Protein 3V4G (pdb70)

Organism: Vibrio vulnificus (strain YJ016) (NCBI:txid196600)

InterPro domains:
  IPR001669 Arginine repressor [MF_00173] (1-155)
  IPR001669 Arginine repressor [PR01467] (25-38)
  IPR001669 Arginine repressor [PR01467] (42-57)
  IPR001669 Arginine repressor [PR01467] (90-103)
  IPR001669 Arginine repressor [PR01467] (121-136)
  IPR001669 Arginine repressor [PTHR34471] (5-153)
  IPR001669 Arginine repressor [TIGR01529] (10-151)
  IPR020899 Arginine repressor, C-terminal [PF02863] (82-147)
  IPR020900 Arginine repressor, DNA-binding domain [PF01316] (6-74)
  IPR036251 Arginine repressor, C-terminal domain superfamily [SSF55252] (82-151)
  IPR036388 Winged helix-like DNA-binding domain superfamily [G3DSA:1.10.10.10] (1-74)
  IPR036390 Winged helix DNA-binding domain superfamily [SSF46785] (4-77)

B-factor: mean 23.94, std 7.97, range [8.29, 71.75]

Solvent-accessible surface area: 8201 Å² total; per-residue (Å²): 158,126,123,92,19,39,185,16,0,69,41,5,0,132,88,74,137,12,10,11,9,32,71,0,14,88,19,0,95,137,96,47,27,150,106,9,65,82,68,66,0,35,146,16,1,53,151,45,33,3,17,1,36,94,16,103,157,122,71,17,2,1,13,52,97,106,158,110,30,48,70,86,44,32,0,5,14,2,73,56,68,150,55,41,0,27,0,64,2,6,89,51,8,0,119,96,2,10,163,73,0,70,89,66,19,141,119,105,6,6,99,18,16,112,35,45,100,41,34,0,100,0,50,24,16,189,127,39,89,16,111,91,2,7,101,40,4,11,131,51,8,68,9,68,67

Sequence (145 aa):
KQQDNLVRAFKALLLKEERFGSQGEIIVEALKQEGFEENINQSKKVSRMMLTKFGAVRTRNAKKMEEMVYCLPTVSSSLRELVLDVDHNQALVVIHTGPGAAQQLIARMLDDSSLGKSEEGILGVVVAGDDTIFITPTLTITTTEEQLFKKSSVCELFEYAG

Foldseek 3Di:
DVVVLLVLLQVQQAVLPAFALVSSQVVSVVVPPVPGDSVVSLVSCQVQVWWWDQDPVRATGIHGDVDPDDLLRFWHHWDDDQWWIKTFGHFQSFVVVQVVVCVVDQVLFFPHWDDDGGMITTGGDPPDGNVRSSVVVCVVSVGPD

Structure (mmCIF, N/CA/C/O backbone):
data_3V4G
#
_entry.id   3V4G
#
_cell.length_a   73.308
_cell.length_b   73.308
_cell.length_c   118.597
_cell.angle_alpha   90.00
_cell.angle_beta   90.00
_cell.angle_gamma   120.00
#
_symmetry.space_group_name_H-M   'P 63 2 2'
#
loop_
_entity.id
_entity.type
_entity.pdbx_description
1 polymer 'Arginine repressor'
2 water water
#
loop_
_atom_site.group_PDB
_atom_site.id
_atom_site.type_symbol
_atom_site.label_atom_id
_atom_site.label_alt_id
_atom_site.label_comp_id
_atom_site.label_asym_id
_atom_site.label_entity_id
_atom_site.label_seq_id
_atom_site.pdbx_PDB_ins_code
_atom_site.Cartn_x
_atom_site.Cartn_y
_atom_site.Cartn_z
_atom_site.occupancy
_atom_site.B_iso_or_equiv
_atom_site.auth_seq_id
_atom_site.auth_comp_id
_atom_site.auth_asym_id
_atom_site.auth_atom_id
_atom_site.pdbx_PDB_model_num
ATOM 1 N N . LYS A 1 30 ? 59.502 33.851 7.630 1.00 41.27 6 LYS A N 1
ATOM 2 C CA . LYS A 1 30 ? 58.565 34.100 8.758 1.00 39.73 6 LYS A CA 1
ATOM 3 C C . LYS A 1 30 ? 57.349 34.921 8.315 1.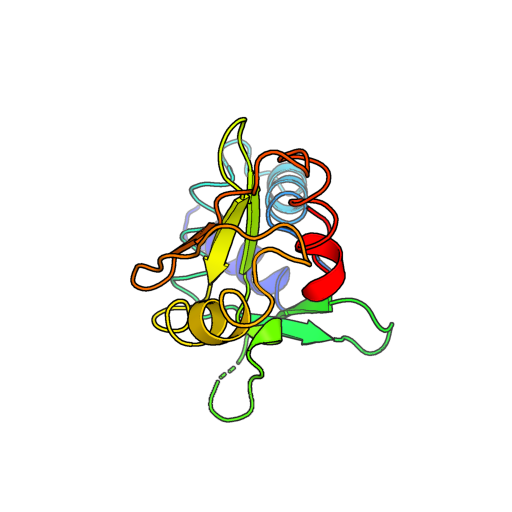00 37.09 6 LYS A C 1
ATOM 4 O O . LYS A 1 30 ? 56.222 34.601 8.686 1.00 35.48 6 LYS A O 1
ATOM 10 N N A GLN A 1 31 ? 57.579 35.973 7.533 0.50 37.17 7 GLN A N 1
ATOM 11 N N B GLN A 1 31 ? 57.579 35.972 7.528 0.50 37.12 7 GLN A N 1
ATOM 12 C CA A GLN A 1 31 ? 56.487 36.815 7.054 0.50 35.48 7 GLN A CA 1
ATOM 13 C CA B GLN A 1 31 ? 56.488 36.816 7.044 0.50 35.38 7 GLN A CA 1
ATOM 14 C C A GLN A 1 31 ? 55.608 36.036 6.075 0.50 33.58 7 GLN A C 1
ATOM 15 C C B GLN A 1 31 ? 55.606 36.032 6.078 0.50 33.52 7 GLN A C 1
ATOM 16 O O A GLN A 1 31 ? 54.385 36.178 6.094 0.50 31.77 7 GLN A O 1
ATOM 17 O O B GLN A 1 31 ? 54.382 36.165 6.106 0.50 31.70 7 GLN A O 1
ATOM 28 N N . ASP A 1 32 ? 56.229 35.219 5.224 1.00 33.63 8 ASP A N 1
ATOM 29 C CA . ASP A 1 32 ? 55.477 34.403 4.258 1.00 32.21 8 ASP A CA 1
ATOM 30 C C . ASP A 1 32 ? 54.612 33.413 5.033 1.00 29.23 8 ASP A C 1
ATOM 31 O O . ASP A 1 32 ? 53.476 33.145 4.644 1.00 26.93 8 ASP A O 1
ATOM 36 N N . ASN A 1 33 ? 55.154 32.861 6.119 1.00 28.15 9 ASN A N 1
ATOM 37 C CA . ASN A 1 33 ? 54.386 31.923 6.946 1.00 26.29 9 ASN A CA 1
ATOM 38 C C . ASN A 1 33 ? 53.230 32.618 7.660 1.00 23.85 9 ASN A C 1
ATOM 39 O O . ASN A 1 33 ? 52.154 32.041 7.804 1.00 22.03 9 ASN A O 1
ATOM 44 N N . LEU A 1 34 ? 53.455 33.854 8.107 1.00 23.05 10 LEU A N 1
ATOM 45 C CA . LEU A 1 34 ? 52.412 34.618 8.794 1.00 21.76 10 LEU A CA 1
ATOM 46 C C . LEU A 1 34 ? 51.266 34.894 7.818 1.00 20.38 10 LEU A C 1
ATOM 47 O O . LEU A 1 34 ? 50.101 34.733 8.166 1.00 19.77 10 LEU A O 1
ATOM 52 N N . VAL A 1 35 ? 51.598 35.305 6.598 1.00 21.17 11 VAL A N 1
ATOM 53 C CA . VAL A 1 35 ? 50.580 35.571 5.589 1.00 20.56 11 VAL A CA 1
ATOM 54 C C . VAL A 1 35 ? 49.775 34.299 5.294 1.00 19.85 11 VAL A C 1
ATOM 55 O O . VAL A 1 35 ? 48.548 34.333 5.235 1.00 19.66 11 VAL A O 1
ATOM 59 N N . ARG A 1 36 ? 50.465 33.175 5.122 1.00 20.60 12 ARG A N 1
ATOM 60 C CA . ARG A 1 36 ? 49.787 31.919 4.849 1.00 20.09 12 ARG A CA 1
ATOM 61 C C . ARG A 1 36 ? 48.853 31.550 6.018 1.00 19.05 12 ARG A C 1
ATOM 62 O O . ARG A 1 36 ? 47.717 31.106 5.815 1.00 18.34 12 ARG A O 1
ATOM 70 N N . ALA A 1 37 ? 49.345 31.723 7.245 1.00 18.51 13 ALA A N 1
ATOM 71 C CA . ALA A 1 37 ? 48.569 31.406 8.445 1.00 17.60 13 ALA A CA 1
ATOM 72 C C . ALA A 1 37 ? 47.331 32.295 8.554 1.00 17.30 13 ALA A C 1
ATOM 73 O O . ALA A 1 37 ? 46.228 31.820 8.845 1.00 17.46 13 ALA A O 1
ATOM 75 N N . PHE A 1 38 ? 47.539 33.586 8.311 1.00 17.14 14 PHE A N 1
ATOM 76 C CA . PHE A 1 38 ? 46.472 34.575 8.352 1.00 17.07 14 PHE A CA 1
ATOM 77 C C . PHE A 1 38 ? 45.392 34.263 7.329 1.00 17.27 14 PHE A C 1
ATOM 78 O O . PHE A 1 38 ? 44.213 34.218 7.669 1.00 17.49 14 PHE A O 1
ATOM 86 N N . LYS A 1 39 ? 45.783 34.048 6.078 1.00 18.12 15 LYS A N 1
ATOM 87 C CA . LYS A 1 39 ? 44.806 33.731 5.047 1.00 19.02 15 LYS A CA 1
ATOM 88 C C . LYS A 1 39 ? 44.030 32.467 5.393 1.00 18.95 15 LYS A C 1
ATOM 89 O O . LYS A 1 39 ? 42.835 32.388 5.136 1.00 19.36 15 LYS A O 1
ATOM 95 N N . ALA A 1 40 ? 44.699 31.472 5.977 1.00 18.88 16 ALA A N 1
ATOM 96 C CA . ALA A 1 40 ? 44.021 30.228 6.351 1.00 19.45 16 ALA A CA 1
ATOM 97 C C . ALA A 1 40 ? 42.942 30.493 7.403 1.00 18.97 16 ALA A C 1
ATOM 98 O O . ALA A 1 40 ? 41.877 29.883 7.356 1.00 20.30 16 ALA A O 1
ATOM 100 N N . LEU A 1 41 ? 43.205 31.396 8.343 1.00 18.31 17 LEU A N 1
ATOM 101 C CA . LEU A 1 41 ? 42.209 31.732 9.363 1.00 18.66 17 LEU A CA 1
ATOM 102 C C . LEU A 1 41 ? 40.986 32.339 8.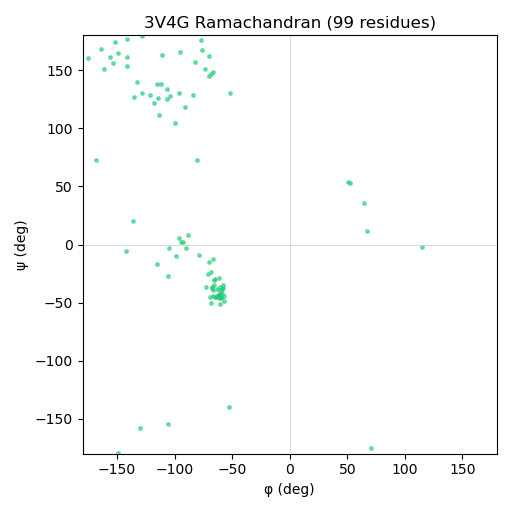684 1.00 19.01 17 LEU A C 1
ATOM 103 O O . LEU A 1 41 ? 39.863 32.033 9.069 1.00 19.15 17 LEU A O 1
ATOM 108 N N A LEU A 1 42 ? 41.214 33.182 7.681 0.50 19.17 18 LEU A N 1
ATOM 109 N N B LEU A 1 42 ? 41.184 33.211 7.695 0.50 19.56 18 LEU A N 1
ATOM 110 C CA A LEU A 1 42 ? 40.114 33.810 6.951 0.50 19.57 18 LEU A CA 1
ATOM 111 C CA B LEU A 1 42 ? 40.031 33.793 6.984 0.50 20.32 18 LEU A CA 1
ATOM 112 C C A LEU A 1 42 ? 39.303 32.738 6.215 0.50 21.19 18 LEU A C 1
ATOM 113 C C B LEU A 1 42 ? 39.273 32.710 6.218 0.50 21.62 18 LEU A C 1
ATOM 114 O O A LEU A 1 42 ? 38.075 32.768 6.223 0.50 21.87 18 LEU A O 1
ATOM 115 O O B LEU A 1 42 ? 38.044 32.707 6.204 0.50 22.28 18 LEU A O 1
ATOM 124 N N . LYS A 1 43 ? 40.000 31.783 5.597 1.00 22.13 19 LYS A N 1
ATOM 125 C CA . LYS A 1 43 ? 39.357 30.687 4.841 1.00 24.30 19 LYS A CA 1
ATOM 126 C C . LYS A 1 43 ? 38.516 29.774 5.731 1.00 23.85 19 LYS A C 1
ATOM 127 O O . LYS A 1 43 ? 37.568 29.151 5.242 1.00 25.14 19 LYS A O 1
ATOM 133 N N . GLU A 1 44 ? 38.842 29.702 7.025 1.00 22.37 20 GLU A N 1
ATOM 134 C CA . GLU A 1 44 ? 38.058 28.870 7.931 1.00 22.75 20 GLU A CA 1
ATOM 135 C C . GLU A 1 44 ? 36.660 29.465 8.113 1.00 22.71 20 GLU A C 1
ATOM 136 O O . GLU A 1 44 ? 35.737 28.759 8.478 1.00 23.22 20 GLU A O 1
ATOM 142 N N . GLU A 1 45 ? 36.515 30.765 7.878 1.00 22.08 21 GLU A N 1
ATOM 143 C CA . GLU A 1 45 ? 35.219 31.428 8.017 1.00 22.65 21 GLU A CA 1
ATOM 144 C C . GLU A 1 45 ? 34.597 31.149 9.387 1.00 22.69 21 GLU A C 1
ATOM 145 O O . GLU A 1 45 ? 33.453 30.688 9.501 1.00 24.04 21 GLU A O 1
ATOM 151 N N . ARG A 1 46 ? 35.372 31.425 10.433 1.00 21.84 22 ARG A N 1
ATOM 152 C CA . ARG A 1 46 ? 34.879 31.213 11.795 1.00 23.08 22 ARG A CA 1
ATOM 153 C C . ARG A 1 46 ? 35.317 32.258 12.814 1.00 21.95 22 ARG A C 1
ATOM 154 O O . ARG A 1 46 ? 34.862 32.214 13.957 1.00 23.11 22 ARG A O 1
ATOM 162 N N . PHE A 1 47 ? 36.181 33.197 12.429 1.00 20.65 23 PHE A N 1
ATOM 163 C CA . PHE A 1 47 ? 36.647 34.227 13.365 1.00 20.34 23 PHE A CA 1
ATOM 164 C C . PHE A 1 47 ? 35.822 35.482 13.204 1.00 20.10 23 PHE A C 1
ATOM 165 O O . PHE A 1 47 ? 35.628 35.959 12.096 1.00 20.64 23 PHE A O 1
ATOM 173 N N . GLY A 1 48 ? 35.343 36.002 14.327 1.00 20.49 24 GLY A N 1
ATOM 174 C CA . GLY A 1 48 ? 34.480 37.184 14.335 1.00 21.12 24 GLY A CA 1
ATOM 175 C C . GLY A 1 48 ? 35.037 38.525 14.757 1.00 20.83 24 GLY A C 1
ATOM 176 O O . GLY A 1 48 ? 34.313 39.520 14.720 1.00 22.55 24 GLY A O 1
ATOM 177 N N . SER A 1 49 ? 36.296 38.577 15.167 1.00 18.99 25 SER A N 1
ATOM 178 C CA . SER A 1 49 ? 36.870 39.857 15.590 1.00 18.56 25 SER A CA 1
ATOM 179 C C . SER A 1 49 ? 38.373 39.854 15.456 1.00 16.93 25 SER A C 1
ATOM 180 O O . SER A 1 49 ? 38.998 38.803 15.375 1.00 16.29 25 SER A O 1
ATOM 183 N N . GLN A 1 50 ? 38.947 41.053 15.432 1.00 16.64 26 GLN A N 1
ATOM 184 C CA . GLN A 1 50 ? 40.393 41.191 15.318 1.00 17.34 26 GLN A CA 1
ATOM 185 C C . GLN A 1 50 ? 41.120 40.496 16.446 1.00 17.51 26 GLN A C 1
ATOM 186 O O . GLN A 1 50 ? 42.136 39.853 16.216 1.00 16.33 26 GLN A O 1
ATOM 192 N N . GLY A 1 51 ? 40.596 40.626 17.660 1.00 17.66 27 GLY A N 1
ATOM 193 C CA . GLY A 1 51 ? 41.203 39.995 18.822 1.00 19.15 27 GLY A CA 1
ATOM 194 C C . GLY A 1 51 ? 41.254 38.487 18.681 1.00 18.91 27 GLY A C 1
ATOM 195 O O . GLY A 1 51 ? 42.212 37.871 19.128 1.00 19.29 27 GLY A O 1
ATOM 196 N N . GLU A 1 52 ? 40.226 37.891 18.083 1.00 18.40 28 GLU A N 1
ATOM 197 C CA . GLU A 1 52 ? 40.188 36.432 17.884 1.00 19.34 28 GLU A CA 1
ATOM 198 C C . GLU A 1 52 ? 41.306 35.997 16.937 1.00 18.10 28 GLU A C 1
ATOM 199 O O . GLU A 1 52 ? 41.934 34.946 17.141 1.00 18.69 28 GLU A O 1
ATOM 205 N N A ILE A 1 53 ? 41.543 36.793 15.897 0.50 16.62 29 ILE A N 1
ATOM 206 N N B ILE A 1 53 ? 41.548 36.793 15.900 0.50 16.73 29 ILE A N 1
ATOM 207 C CA A ILE A 1 53 ? 42.599 36.501 14.934 0.50 16.38 29 ILE A CA 1
ATOM 208 C CA B ILE A 1 53 ? 42.605 36.490 14.943 0.50 16.59 29 ILE A CA 1
ATOM 209 C C A ILE A 1 53 ? 43.964 36.593 15.623 0.50 16.96 29 ILE A C 1
ATOM 210 C C B ILE A 1 53 ? 43.970 36.593 15.624 0.50 17.07 29 ILE A C 1
ATOM 211 O O A ILE A 1 53 ? 44.812 35.717 15.451 0.50 18.16 29 ILE A O 1
ATOM 212 O O B ILE A 1 53 ? 44.826 35.727 15.445 0.50 18.26 29 ILE A O 1
ATOM 221 N N . VAL A 1 54 ? 44.171 37.648 16.406 1.00 16.86 30 VAL A N 1
ATOM 222 C CA . VAL A 1 54 ? 45.439 37.829 17.125 1.00 17.81 30 VAL A CA 1
ATOM 223 C C . VAL A 1 54 ? 45.712 36.612 18.024 1.00 19.02 30 VAL A C 1
ATOM 224 O O . VAL A 1 54 ? 46.805 36.026 17.996 1.00 19.86 30 VAL A O 1
ATOM 228 N N . GLU A 1 55 ? 44.710 36.216 18.798 1.00 19.57 31 GLU A N 1
ATOM 229 C CA . GLU A 1 55 ? 44.854 35.073 19.704 1.00 21.32 31 GLU A CA 1
ATOM 230 C C . GLU A 1 55 ? 45.163 33.776 18.946 1.00 20.55 31 GLU A C 1
ATOM 231 O O . GLU A 1 55 ? 46.035 33.013 19.366 1.00 21.94 31 GLU A O 1
ATOM 237 N N . ALA A 1 56 ? 44.466 33.534 17.837 1.00 19.52 32 ALA A N 1
ATOM 238 C CA . ALA A 1 56 ? 44.695 32.321 17.042 1.00 20.02 32 ALA A CA 1
ATOM 239 C C . ALA A 1 56 ? 46.132 32.290 16.512 1.00 19.77 32 ALA A C 1
ATOM 240 O O . ALA A 1 56 ? 46.793 31.252 16.551 1.00 20.55 32 ALA A O 1
ATOM 242 N N . LEU A 1 57 ? 46.613 33.426 16.017 1.00 18.88 33 LEU A N 1
ATOM 243 C CA . LEU A 1 57 ? 47.979 33.505 15.504 1.00 18.80 33 LEU A CA 1
ATOM 244 C C . LEU A 1 57 ? 49.001 33.326 16.633 1.00 20.48 33 LEU A C 1
ATOM 245 O O . LEU A 1 57 ? 50.038 32.679 16.427 1.00 19.93 33 LEU A O 1
ATOM 250 N N . LYS A 1 58 ? 48.737 33.888 17.814 1.00 21.27 34 LYS A N 1
ATOM 251 C CA . LYS A 1 58 ? 49.668 33.708 18.935 1.00 23.78 34 LYS A CA 1
ATOM 252 C C . LYS A 1 58 ? 49.779 32.230 19.271 1.00 24.77 34 LYS A C 1
ATOM 253 O O . LYS A 1 58 ? 50.886 31.713 19.478 1.00 26.00 34 LYS A O 1
ATOM 259 N N . GLN A 1 59 ? 48.636 31.544 19.315 1.00 24.27 35 GLN A N 1
ATOM 260 C CA . GLN A 1 59 ? 48.601 30.117 19.631 1.00 25.71 35 GLN A CA 1
ATOM 261 C C . GLN A 1 59 ? 49.373 29.273 18.622 1.00 25.64 35 GLN A C 1
ATOM 262 O O . GLN A 1 59 ? 49.896 28.210 18.969 1.00 26.98 35 GLN A O 1
ATOM 268 N N . GLU A 1 60 ? 49.445 29.747 17.381 1.00 24.21 36 GLU A N 1
ATOM 269 C CA . GLU A 1 60 ? 50.178 29.053 16.323 1.00 24.61 36 GLU A CA 1
ATOM 270 C C . GLU A 1 60 ? 51.687 29.288 16.424 1.00 25.58 36 GLU A C 1
ATOM 271 O O . GLU A 1 60 ? 52.462 28.655 15.705 1.00 26.78 36 GLU A O 1
ATOM 277 N N . GLY A 1 61 ? 52.106 30.201 17.299 1.00 25.99 37 GLY A N 1
ATOM 278 C CA . GLY A 1 61 ? 53.522 30.487 17.476 1.00 27.21 37 GLY A CA 1
ATOM 279 C C . GLY A 1 61 ? 54.016 31.868 17.101 1.00 27.06 37 GLY A C 1
ATOM 280 O O . GLY A 1 61 ? 55.201 32.146 17.266 1.00 28.17 37 GLY A O 1
ATOM 281 N N . PHE A 1 62 ? 53.133 32.732 16.593 1.00 25.91 38 PHE A N 1
ATOM 282 C CA . PHE A 1 62 ? 53.533 34.097 16.215 1.00 26.46 38 PHE A CA 1
ATOM 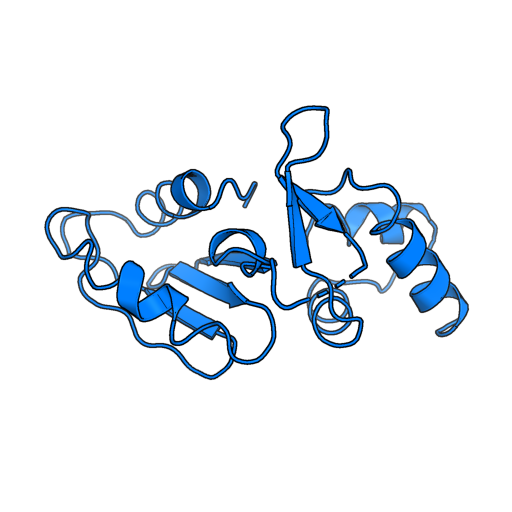283 C C . PHE A 1 62 ? 53.417 34.977 17.476 1.00 27.61 38 PHE A C 1
ATOM 284 O O . PHE A 1 62 ? 52.454 35.731 17.647 1.00 26.76 38 PHE A O 1
ATOM 292 N N A GLU A 1 63 ? 54.418 34.863 18.351 0.50 29.74 39 GLU A N 1
ATOM 293 N N B GLU A 1 63 ? 54.425 34.858 18.337 0.50 29.72 39 GLU A N 1
ATOM 294 C CA A GLU A 1 63 ? 54.470 35.604 19.621 0.50 30.89 39 GLU A CA 1
ATOM 295 C CA B GLU A 1 63 ? 54.520 35.578 19.611 0.50 30.91 39 GLU A CA 1
ATOM 296 C C A GLU A 1 63 ? 54.354 37.123 19.537 0.50 30.41 39 GLU A C 1
ATOM 297 C C B GLU A 1 63 ? 54.408 37.107 19.555 0.50 30.44 39 GLU A C 1
ATOM 298 O O A GLU A 1 63 ? 53.811 37.750 20.452 0.50 30.94 39 GLU A O 1
ATOM 299 O O B GLU A 1 63 ? 53.924 37.723 20.509 0.50 31.03 39 GLU A O 1
ATOM 310 N N . ASN A 1 64 ? 54.853 37.710 18.453 1.00 29.93 40 ASN A N 1
ATOM 311 C CA . ASN A 1 64 ? 54.810 39.168 18.281 1.00 29.50 40 ASN A CA 1
ATOM 312 C C . ASN A 1 64 ? 53.602 39.729 17.538 1.00 27.43 40 ASN A C 1
ATOM 313 O O . ASN A 1 64 ? 53.564 40.926 17.239 1.00 27.14 40 ASN A O 1
ATOM 318 N N . ILE A 1 65 ? 52.615 38.890 17.249 1.00 25.54 41 ILE A N 1
ATOM 319 C CA . ILE A 1 65 ? 51.431 39.364 16.540 1.00 23.85 41 ILE A CA 1
ATOM 320 C C . ILE A 1 65 ? 50.634 40.311 17.452 1.00 23.19 41 ILE A C 1
ATOM 321 O O . ILE A 1 65 ? 50.623 40.151 18.679 1.00 24.29 41 ILE A O 1
ATOM 326 N N . ASN A 1 66 ? 49.985 41.308 16.849 1.00 21.64 42 ASN A N 1
ATOM 327 C CA . ASN A 1 66 ? 49.181 42.285 17.593 1.00 21.19 42 ASN A CA 1
ATOM 328 C C . ASN A 1 66 ? 48.067 42.828 16.705 1.00 20.22 42 ASN A C 1
ATOM 329 O O . ASN A 1 66 ? 48.015 42.491 15.507 1.00 18.86 42 ASN A O 1
ATOM 334 N N . GLN A 1 67 ? 47.167 43.651 17.252 1.00 20.70 43 GLN A N 1
ATOM 335 C CA . GLN A 1 67 ? 46.081 44.165 16.415 1.00 20.55 43 GLN A CA 1
ATOM 336 C C . GLN A 1 67 ? 46.530 45.084 15.314 1.00 19.64 43 GLN A C 1
ATOM 337 O O . GLN A 1 67 ? 45.857 45.147 14.291 1.00 19.87 43 GLN A O 1
ATOM 343 N N . SER A 1 68 ? 47.623 45.823 15.512 1.00 19.32 44 SER A N 1
ATOM 344 C CA . SER A 1 68 ? 48.089 46.694 14.444 1.00 18.48 44 SER A CA 1
ATOM 345 C C . SER A 1 68 ? 48.423 45.876 13.207 1.00 17.59 44 SER A C 1
ATOM 346 O O . SER A 1 68 ? 48.028 46.231 12.097 1.00 17.98 44 SER A O 1
ATOM 349 N N A LYS A 1 69 ? 49.154 44.783 13.404 0.50 17.70 45 LYS A N 1
ATOM 350 N N B LYS A 1 69 ? 49.143 44.778 13.403 0.50 17.86 45 LYS A N 1
ATOM 351 C CA A LYS A 1 69 ? 49.547 43.909 12.297 0.50 17.78 45 LYS A CA 1
ATOM 352 C CA B LYS A 1 69 ? 49.536 43.915 12.292 0.50 18.11 45 LYS A CA 1
ATOM 353 C C A LYS A 1 69 ? 48.322 43.254 11.668 0.50 17.31 45 LYS A C 1
ATOM 354 C C B LYS A 1 69 ? 48.303 43.280 11.663 0.50 17.48 45 LYS A C 1
ATOM 355 O O A LYS A 1 69 ? 48.210 43.186 10.442 0.50 17.98 45 LYS A O 1
ATOM 356 O O B LYS A 1 69 ? 48.162 43.260 10.439 0.50 18.08 45 LYS A O 1
ATOM 367 N N . VAL A 1 70 ? 47.404 42.771 12.503 1.00 16.86 46 VAL A N 1
ATOM 368 C CA . VAL A 1 70 ? 46.181 42.140 12.002 1.00 16.69 46 VAL A CA 1
ATOM 369 C C . VAL A 1 70 ? 45.339 43.136 11.203 1.00 16.28 46 VAL A C 1
ATOM 370 O O . VAL A 1 70 ? 44.837 42.787 10.142 1.00 16.11 46 VAL A O 1
ATOM 374 N N . SER A 1 71 ? 45.190 44.375 11.684 1.00 16.89 47 SER A N 1
ATOM 375 C CA . SER A 1 71 ? 44.425 45.377 10.947 1.00 17.62 47 SER A CA 1
ATOM 376 C C . SER A 1 71 ? 45.058 45.629 9.574 1.00 17.38 47 SER A C 1
ATOM 377 O O . SER A 1 71 ? 44.350 45.738 8.568 1.00 17.62 47 SER A O 1
ATOM 380 N N . ARG A 1 72 ? 46.386 45.728 9.529 1.00 17.78 48 ARG A N 1
ATOM 381 C CA . ARG A 1 72 ? 47.058 45.956 8.251 1.00 18.40 48 ARG A CA 1
ATOM 382 C C . ARG A 1 72 ? 46.835 44.794 7.293 1.00 17.68 48 ARG A C 1
ATOM 383 O O . ARG A 1 72 ? 46.642 45.016 6.092 1.00 18.17 48 ARG A O 1
ATOM 391 N N A MET A 1 73 ? 46.851 43.570 7.816 0.50 17.11 49 MET A N 1
ATOM 392 N N B MET A 1 73 ? 46.868 43.562 7.808 0.50 16.99 49 MET A N 1
ATOM 393 C CA A MET A 1 73 ? 46.658 42.395 6.975 0.50 16.73 49 MET A CA 1
ATOM 394 C CA B MET A 1 73 ? 46.654 42.395 6.948 0.50 16.51 49 MET A CA 1
ATOM 395 C C A MET A 1 73 ? 45.223 42.294 6.446 0.50 16.39 49 MET A C 1
ATOM 396 C C B MET A 1 73 ? 45.214 42.299 6.437 0.50 16.26 49 MET A C 1
ATOM 397 O O A MET A 1 73 ? 45.012 41.902 5.306 0.50 16.18 49 MET A O 1
ATOM 398 O O B MET A 1 73 ? 44.992 41.912 5.297 0.50 16.07 49 MET A O 1
ATOM 407 N N . LEU A 1 74 ? 44.238 42.640 7.270 1.00 15.93 50 LEU A N 1
ATOM 408 C CA . LEU A 1 74 ? 42.842 42.595 6.837 1.00 16.13 50 LEU A CA 1
ATOM 409 C C . LEU A 1 74 ? 42.657 43.557 5.648 1.00 17.35 50 LEU A C 1
ATOM 410 O O . LEU A 1 74 ? 41.988 43.224 4.673 1.00 18.41 50 LEU A O 1
ATOM 415 N N . THR A 1 75 ? 43.264 44.737 5.746 1.00 18.14 51 THR A N 1
ATOM 416 C CA . THR A 1 75 ? 43.204 45.739 4.686 1.00 19.97 51 THR A CA 1
ATOM 417 C C . THR A 1 75 ? 43.970 45.289 3.437 1.00 20.24 51 THR A C 1
ATOM 418 O O . THR A 1 75 ? 43.453 45.330 2.319 1.00 21.75 51 THR A O 1
ATOM 422 N N . LYS A 1 76 ? 45.206 44.857 3.637 1.00 19.93 52 LYS A N 1
ATOM 423 C CA . LYS A 1 76 ? 46.055 44.429 2.540 1.00 20.62 52 LYS A CA 1
ATOM 424 C C . LYS A 1 76 ? 45.518 43.277 1.722 1.00 20.76 52 LYS A C 1
ATOM 425 O O . LYS A 1 76 ? 45.560 43.315 0.486 1.00 21.98 52 LYS A O 1
ATOM 431 N N . PHE A 1 77 ? 45.005 42.254 2.394 1.00 20.39 53 PHE A N 1
ATOM 432 C CA . PHE A 1 77 ? 44.493 41.066 1.700 1.00 21.17 53 PHE A CA 1
ATOM 433 C C . PHE A 1 77 ? 43.029 41.090 1.276 1.00 22.17 53 PHE A C 1
ATOM 434 O O . PHE A 1 77 ? 42.493 40.084 0.794 1.00 23.89 53 PHE A O 1
ATOM 442 N N . GLY A 1 78 ? 42.403 42.250 1.424 1.00 22.29 54 GLY A N 1
ATOM 443 C CA . GLY A 1 78 ? 41.019 42.447 1.029 1.00 22.55 54 GLY A CA 1
ATOM 444 C C . GLY A 1 78 ? 39.984 41.649 1.784 1.00 21.99 54 GLY A C 1
ATOM 445 O O . GLY A 1 78 ? 38.990 41.219 1.205 1.00 23.14 54 GLY A O 1
ATOM 446 N N . ALA A 1 79 ? 40.209 41.447 3.073 1.00 20.07 55 ALA A N 1
ATOM 447 C CA . ALA A 1 79 ? 39.254 40.706 3.877 1.00 19.00 55 ALA A CA 1
ATOM 448 C C . ALA A 1 79 ? 37.943 41.481 4.001 1.00 18.54 55 ALA A C 1
ATOM 449 O O . ALA A 1 79 ? 37.919 42.710 3.981 1.00 18.72 55 ALA A O 1
ATOM 451 N N . VAL A 1 80 ? 36.851 40.738 4.107 1.00 18.90 56 VAL A N 1
ATOM 452 C CA . VAL A 1 80 ? 35.515 41.302 4.293 1.00 19.53 56 VAL A CA 1
ATOM 453 C C . VAL A 1 80 ? 34.874 40.328 5.271 1.00 19.48 56 VAL A C 1
ATOM 454 O O . VAL A 1 80 ? 35.502 39.353 5.668 1.00 19.69 56 VAL A O 1
ATOM 458 N N . ARG A 1 81 ? 33.653 40.606 5.703 1.00 18.79 57 ARG A N 1
ATOM 459 C CA . ARG A 1 81 ? 32.965 39.690 6.583 1.00 18.67 57 ARG A CA 1
ATOM 460 C C . ARG A 1 81 ? 31.816 39.099 5.774 1.00 20.04 57 ARG A C 1
ATOM 461 O O . ARG A 1 81 ? 31.439 39.617 4.714 1.00 21.19 57 ARG A O 1
ATOM 469 N N . THR A 1 82 ? 31.279 37.991 6.268 1.00 19.21 58 THR A N 1
ATOM 470 C CA . THR A 1 82 ? 30.169 37.295 5.622 1.00 20.37 58 THR A CA 1
ATOM 471 C C . THR A 1 82 ? 29.441 36.554 6.718 1.00 20.05 58 THR A C 1
ATOM 472 O O . THR A 1 82 ? 30.017 36.277 7.770 1.00 19.16 58 THR A O 1
ATOM 476 N N . ARG A 1 83 ? 28.166 36.251 6.505 1.00 21.73 59 ARG A N 1
ATOM 477 C CA . ARG A 1 83 ? 27.429 35.495 7.503 1.00 21.87 59 ARG A CA 1
ATOM 478 C C . ARG A 1 83 ? 27.646 34.058 7.057 1.00 22.19 59 ARG A C 1
ATOM 479 O O . ARG A 1 83 ? 27.256 33.687 5.945 1.00 23.24 59 ARG A O 1
ATOM 487 N N . ASN A 1 84 ? 28.283 33.251 7.897 1.00 20.55 60 ASN A N 1
ATOM 488 C CA . ASN A 1 84 ? 28.533 31.865 7.530 1.00 21.12 60 ASN A CA 1
ATOM 489 C C . ASN A 1 84 ? 27.268 31.037 7.693 1.00 22.12 60 ASN A C 1
ATOM 490 O O . ASN A 1 84 ? 26.242 31.545 8.159 1.00 22.68 60 ASN A O 1
ATOM 495 N N . ALA A 1 85 ? 27.344 29.768 7.304 1.00 22.96 61 ALA A N 1
ATOM 496 C CA . ALA A 1 85 ? 26.190 28.856 7.393 1.00 24.81 61 ALA A CA 1
ATOM 497 C C . ALA A 1 85 ? 25.753 28.511 8.825 1.00 25.40 61 ALA A C 1
ATOM 498 O O . ALA A 1 85 ? 24.725 27.845 9.014 1.00 27.34 61 ALA A O 1
ATOM 500 N N A LYS A 1 86 ? 26.535 28.943 9.811 0.50 24.53 62 LYS A N 1
ATOM 501 N N B LYS A 1 86 ? 26.535 28.935 9.816 0.50 24.32 62 LYS A N 1
ATOM 502 C CA A LYS A 1 86 ? 26.224 28.715 11.214 0.50 25.47 62 LYS A CA 1
ATOM 503 C CA B LYS A 1 86 ? 26.198 28.705 11.214 0.50 25.13 62 LYS A CA 1
ATOM 504 C C A LYS A 1 86 ? 25.624 30.005 11.781 0.50 25.12 62 LYS A C 1
ATOM 505 C C B LYS A 1 86 ? 25.611 30.001 11.782 0.50 24.92 62 LYS A C 1
ATOM 506 O O A LYS A 1 86 ? 25.452 30.140 12.991 0.50 25.66 62 LYS A O 1
ATOM 507 O O B LYS A 1 86 ? 25.438 30.136 12.992 0.50 25.48 62 LYS A O 1
ATOM 518 N N . MET A 1 87 ? 25.315 30.940 10.879 1.00 24.81 63 MET A N 1
ATOM 519 C CA . MET A 1 87 ? 24.724 32.250 11.190 1.00 25.21 63 MET A CA 1
ATOM 520 C C . MET A 1 87 ? 25.611 33.261 11.907 1.00 24.34 63 MET A C 1
ATOM 521 O O . MET A 1 87 ? 25.112 34.242 12.453 1.00 25.09 63 MET A O 1
ATOM 526 N N A GLU A 1 88 ? 26.912 33.019 11.852 0.60 22.87 64 GLU A N 1
ATOM 527 N N B GLU A 1 88 ? 26.917 33.025 11.914 0.40 23.07 64 GLU A N 1
ATOM 528 C CA A GLU A 1 88 ? 27.913 33.856 12.489 0.60 22.19 64 GLU A CA 1
ATOM 529 C CA B GLU A 1 88 ? 27.843 33.939 12.574 0.40 22.34 64 GLU A CA 1
ATOM 530 C C A GLU A 1 88 ? 28.544 34.839 11.511 0.60 20.98 64 GLU A C 1
ATOM 531 C C B GLU A 1 88 ? 28.516 34.840 11.546 0.40 21.16 64 GLU A C 1
ATOM 532 O O A GLU A 1 88 ? 28.861 34.460 10.384 0.60 19.90 64 GLU A O 1
ATOM 533 O O B GLU A 1 88 ? 28.840 34.405 10.441 0.40 20.44 64 GLU A O 1
ATOM 544 N N . MET A 1 89 ? 28.713 36.101 11.919 1.00 20.83 65 MET A N 1
ATOM 545 C CA . MET A 1 89 ? 29.366 37.082 11.048 1.00 20.61 65 MET A CA 1
ATOM 546 C C . MET A 1 89 ? 30.857 36.829 11.276 1.00 19.42 65 MET A C 1
ATOM 547 O O . MET A 1 89 ? 31.353 36.937 12.407 1.00 19.97 65 MET A O 1
ATOM 552 N N . VAL A 1 90 ? 31.563 36.494 10.205 1.00 18.10 66 VAL A N 1
ATOM 553 C CA . VAL A 1 90 ? 32.977 36.171 10.291 1.00 17.83 66 VAL A CA 1
ATOM 554 C C . VAL A 1 90 ? 33.793 36.696 9.135 1.00 17.40 66 VAL A C 1
ATOM 555 O O . VAL A 1 90 ? 33.261 37.026 8.077 1.00 17.41 66 VAL A O 1
ATOM 559 N N . TYR A 1 91 ? 35.109 36.779 9.342 1.00 16.69 67 TYR A N 1
ATOM 560 C CA . TYR A 1 91 ? 35.969 37.230 8.279 1.00 17.14 67 TYR A CA 1
ATOM 561 C C . TYR A 1 91 ? 36.101 36.134 7.239 1.00 18.61 67 TYR A C 1
ATOM 562 O O . TYR A 1 91 ? 36.001 34.939 7.563 1.00 18.70 67 TYR A O 1
ATOM 571 N N . CYS A 1 92 ? 36.313 36.556 6.001 1.00 19.93 68 CYS A N 1
ATOM 572 C CA . CYS A 1 92 ? 36.505 35.642 4.878 1.00 22.09 68 CYS A CA 1
ATOM 573 C C . CYS A 1 92 ? 37.422 36.308 3.870 1.00 23.47 68 CYS A C 1
ATOM 574 O O . CYS A 1 92 ? 37.654 37.528 3.912 1.00 22.11 68 CYS A O 1
ATOM 577 N N . LEU A 1 93 ? 37.943 35.493 2.964 1.00 26.07 69 LEU A N 1
ATOM 578 C CA . LEU A 1 93 ? 38.843 35.952 1.934 1.00 29.13 69 LEU A CA 1
ATOM 579 C C . LEU A 1 93 ? 38.170 35.801 0.573 1.00 32.10 69 LEU A C 1
ATOM 580 O O . LEU A 1 93 ? 37.938 34.677 0.121 1.00 33.27 69 LEU A O 1
ATOM 585 N N . PRO A 1 94 ? 37.835 36.928 -0.079 1.00 34.06 70 PRO A N 1
ATOM 586 C CA . PRO A 1 94 ? 37.190 36.910 -1.399 1.00 36.53 70 PRO A CA 1
ATOM 587 C C . PRO A 1 94 ? 37.935 36.071 -2.431 1.00 38.41 70 PRO A C 1
ATOM 588 O O . PRO A 1 94 ? 39.165 36.076 -2.449 1.00 39.67 70 PRO A O 1
ATOM 592 N N . THR A 1 101 ? 34.689 43.325 -4.907 1.00 48.66 77 THR A N 1
ATOM 593 C CA . THR A 1 101 ? 33.586 42.709 -4.180 1.00 47.96 77 THR A CA 1
ATOM 594 C C . THR A 1 101 ? 32.290 43.493 -4.428 1.00 48.35 77 THR A C 1
ATOM 595 O O . THR A 1 101 ? 31.788 44.191 -3.547 1.00 47.83 77 THR A O 1
ATOM 599 N N . VAL A 1 102 ? 31.760 43.356 -5.639 1.00 49.39 78 VAL A N 1
ATOM 600 C CA . VAL A 1 102 ? 30.528 44.039 -6.068 1.00 50.11 78 VAL A CA 1
ATOM 601 C C . VAL A 1 102 ? 29.244 43.628 -5.319 1.00 48.95 78 VAL A C 1
ATOM 602 O O . VAL A 1 102 ? 28.321 44.437 -5.169 1.00 49.40 78 VAL A O 1
ATOM 606 N N . SER A 1 103 ? 29.183 42.384 -4.850 1.00 46.80 79 SER A N 1
ATOM 607 C CA . SER A 1 103 ? 28.000 41.892 -4.138 1.00 46.06 79 SER A CA 1
ATOM 608 C C . SER A 1 103 ? 28.058 42.049 -2.613 1.00 43.29 79 SER A C 1
ATOM 609 O O . SER A 1 103 ? 27.127 41.632 -1.918 1.00 42.96 79 SER A O 1
ATOM 612 N N . SER A 1 104 ? 29.134 42.646 -2.097 1.00 40.80 80 SER A N 1
ATOM 613 C CA . SER A 1 104 ? 29.288 42.850 -0.648 1.00 38.51 80 SER A CA 1
ATOM 614 C C . SER A 1 104 ? 28.330 43.897 -0.092 1.00 37.65 80 SER A C 1
ATOM 615 O O . SER A 1 104 ? 28.042 44.883 -0.768 1.00 38.34 80 SER A O 1
ATOM 618 N N . SER A 1 105 ? 27.853 43.681 1.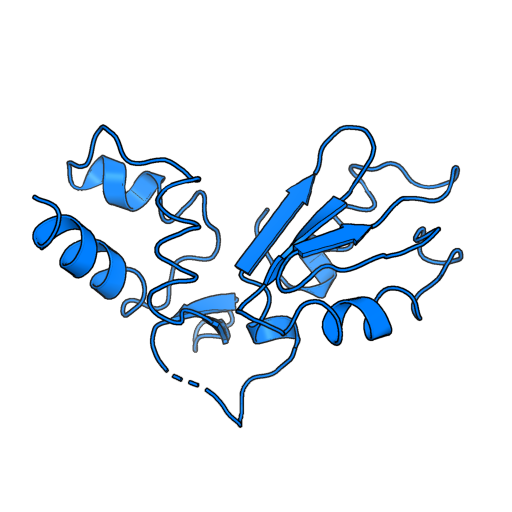137 1.00 35.41 81 SER A N 1
ATOM 619 C CA . SER A 1 105 ? 26.929 44.616 1.792 1.00 34.97 81 SER A CA 1
ATOM 620 C C . SER A 1 105 ? 27.736 45.561 2.665 1.00 33.33 81 SER A C 1
ATOM 621 O O . SER A 1 105 ? 28.904 45.300 2.934 1.00 31.60 81 SER A O 1
ATOM 624 N N . LEU A 1 106 ? 27.113 46.651 3.103 1.00 33.54 82 LEU A N 1
ATOM 625 C CA . LEU A 1 106 ? 27.792 47.624 3.961 1.00 32.61 82 LEU A CA 1
ATOM 626 C C . LEU A 1 106 ? 28.251 46.935 5.256 1.00 30.54 82 LEU A C 1
ATOM 627 O O . LEU A 1 106 ? 29.388 47.107 5.679 1.00 28.64 82 LEU A O 1
ATOM 632 N N . ARG A 1 107 ? 27.367 46.154 5.872 1.00 29.57 83 ARG A N 1
ATOM 633 C CA . ARG A 1 107 ? 27.690 45.421 7.106 1.00 28.03 83 ARG A CA 1
ATOM 634 C C . ARG A 1 107 ? 28.900 44.477 6.934 1.00 25.01 83 ARG A C 1
ATOM 635 O O . ARG A 1 107 ? 29.738 44.306 7.846 1.00 24.12 83 ARG A O 1
ATOM 643 N N . GLU A 1 108 ? 28.979 43.857 5.760 1.00 22.96 84 GLU A N 1
ATOM 644 C CA . GLU A 1 108 ? 30.074 42.971 5.431 1.00 21.52 84 GLU A CA 1
ATOM 645 C C . GLU A 1 108 ? 31.373 43.757 5.244 1.00 20.24 84 GLU A C 1
ATOM 646 O O . GLU A 1 108 ? 32.461 43.182 5.246 1.00 19.44 84 GLU A O 1
ATOM 652 N N . LEU A 1 109 ? 31.267 45.078 5.090 1.00 19.68 85 LEU A N 1
ATOM 653 C CA . LEU A 1 109 ? 32.457 45.908 4.897 1.00 19.25 85 LEU A CA 1
ATOM 654 C C . LEU A 1 109 ? 33.071 46.438 6.190 1.00 17.88 85 LEU A C 1
ATOM 655 O O . LEU A 1 109 ? 34.112 47.093 6.151 1.00 18.34 85 LEU A O 1
ATOM 660 N N . VAL A 1 110 ? 32.441 46.152 7.325 1.00 16.66 86 VAL A N 1
ATOM 661 C CA . VAL A 1 110 ? 32.961 46.554 8.630 1.00 15.49 86 VAL A CA 1
ATOM 662 C C . VAL A 1 110 ? 33.984 45.504 9.082 1.00 15.34 86 VAL A C 1
ATOM 663 O O . VAL A 1 110 ? 33.703 44.295 9.057 1.00 16.26 86 VAL A O 1
ATOM 667 N N . LEU A 1 111 ? 35.177 45.963 9.470 1.00 14.34 87 LEU A N 1
ATOM 668 C CA . LEU A 1 111 ? 36.267 45.084 9.919 1.00 13.69 87 LEU A CA 1
ATOM 669 C C . LEU A 1 111 ? 36.499 45.115 11.415 1.00 13.68 87 LEU A C 1
ATOM 670 O O . LEU A 1 111 ? 37.009 44.146 11.976 1.00 14.85 87 LEU A O 1
ATOM 675 N N . ASP A 1 112 ? 36.158 46.226 12.072 1.00 13.40 88 ASP A N 1
ATOM 676 C CA . ASP A 1 112 ? 36.355 46.309 13.519 1.00 13.55 88 ASP A CA 1
ATOM 677 C C . ASP A 1 112 ? 35.517 47.421 14.096 1.00 13.04 88 ASP A C 1
ATOM 678 O O . ASP A 1 112 ? 35.228 48.411 13.417 1.00 14.03 88 ASP A O 1
ATOM 683 N N . VAL A 1 113 ? 35.121 47.241 15.352 1.00 12.88 89 VAL A N 1
ATOM 684 C CA . VAL A 1 113 ? 34.365 48.239 16.110 1.00 13.12 89 VAL A CA 1
ATOM 685 C C . VAL A 1 113 ? 35.078 48.249 17.466 1.00 13.11 89 VAL A C 1
ATOM 686 O O . VAL A 1 113 ? 35.255 47.186 18.086 1.00 14.91 89 VAL A O 1
ATOM 690 N N . ASP A 1 114 ? 35.493 49.428 17.923 1.00 12.71 90 ASP A N 1
ATOM 691 C CA . ASP A 1 114 ? 36.177 49.550 19.218 1.00 13.56 90 ASP A CA 1
ATOM 692 C C . ASP A 1 114 ? 35.821 50.939 19.762 1.00 13.48 90 ASP A C 1
ATOM 693 O O . ASP A 1 114 ? 35.053 51.658 19.139 1.00 13.36 90 ASP A O 1
ATOM 698 N N . HIS A 1 115 ? 36.340 51.308 20.935 1.00 13.83 91 HIS A N 1
ATOM 699 C CA . HIS A 1 115 ? 36.013 52.617 21.476 1.00 14.79 91 HIS A CA 1
ATOM 700 C C . HIS A 1 115 ? 36.966 53.010 22.571 1.00 15.31 91 HIS A C 1
ATOM 701 O O . HIS A 1 115 ? 37.780 52.207 23.037 1.00 15.90 91 HIS A O 1
ATOM 708 N N .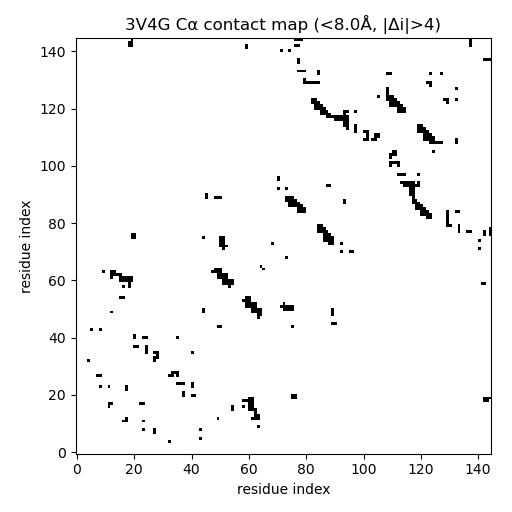 ASN A 1 116 ? 36.870 54.279 22.937 1.00 15.61 92 ASN A N 1
ATOM 709 C CA . ASN A 1 116 ? 37.642 54.815 24.039 1.00 17.56 92 ASN A CA 1
ATOM 710 C C . ASN A 1 116 ? 36.617 55.553 24.905 1.00 19.44 92 ASN A C 1
ATOM 711 O O . ASN A 1 116 ? 35.423 55.255 24.835 1.00 20.04 92 ASN A O 1
ATOM 716 N N . GLN A 1 117 ? 37.045 56.499 25.715 1.00 21.66 93 GLN A N 1
ATOM 717 C CA . GLN A 1 117 ? 36.097 57.220 26.566 1.00 23.99 93 GLN A CA 1
ATOM 718 C C . GLN A 1 117 ? 35.174 58.184 25.843 1.00 22.58 93 GLN A C 1
ATOM 719 O O . GLN A 1 117 ? 34.054 58.442 26.311 1.00 24.08 93 GLN A O 1
ATOM 725 N N . ALA A 1 118 ? 35.600 58.690 24.687 1.00 20.89 94 ALA A N 1
ATOM 726 C CA . ALA A 1 118 ? 34.812 59.676 23.966 1.00 19.91 94 ALA A CA 1
ATOM 727 C C . ALA A 1 118 ? 34.228 59.342 22.606 1.00 17.90 94 ALA A C 1
ATOM 728 O O . ALA A 1 118 ? 33.348 60.060 22.118 1.00 17.99 94 ALA A O 1
ATOM 730 N N . LEU A 1 119 ? 34.749 58.295 21.982 1.00 15.88 95 LEU A N 1
ATOM 731 C CA . LEU A 1 119 ? 34.293 57.907 20.671 1.00 14.32 95 LEU A CA 1
ATOM 732 C C . LEU A 1 119 ? 34.192 56.421 20.432 1.00 13.41 95 LEU A C 1
ATOM 733 O O . LEU A 1 119 ? 34.891 55.607 21.070 1.00 13.05 95 LEU A O 1
ATOM 738 N N . VAL A 1 120 ? 33.300 56.085 19.503 1.00 13.07 96 VAL A N 1
ATOM 739 C CA . VAL A 1 120 ? 33.130 54.726 19.011 1.00 13.04 96 VAL A CA 1
ATOM 740 C C . VAL A 1 120 ? 33.831 54.837 17.654 1.00 13.31 96 VAL A C 1
ATOM 741 O O . VAL A 1 120 ? 33.540 55.743 16.864 1.00 13.20 96 VAL A O 1
ATOM 745 N N . VAL A 1 121 ? 34.765 53.932 17.388 1.00 12.28 97 VAL A N 1
ATOM 746 C CA . VAL A 1 121 ? 35.535 53.957 16.146 1.00 12.80 97 VAL A CA 1
ATOM 747 C C . VAL A 1 121 ? 35.362 52.680 15.369 1.00 13.38 97 VAL A C 1
ATOM 748 O O . VAL A 1 121 ? 35.537 51.590 15.894 1.00 13.46 97 VAL A O 1
ATOM 752 N N . ILE A 1 122 ? 35.023 52.838 14.100 1.00 13.33 98 ILE A N 1
ATOM 753 C CA . ILE A 1 122 ? 34.825 51.698 13.220 1.00 14.05 98 ILE A CA 1
ATOM 754 C C . ILE A 1 122 ? 35.860 51.716 12.134 1.00 13.70 98 ILE A C 1
ATOM 755 O O . ILE A 1 122 ? 36.191 52.774 11.620 1.00 14.13 98 ILE A O 1
ATOM 760 N N . HIS A 1 123 ? 36.411 50.550 11.826 1.00 13.13 99 HIS A N 1
ATOM 761 C CA . HIS A 1 123 ? 37.365 50.397 10.720 1.00 13.96 99 HIS A CA 1
ATOM 762 C C . HIS A 1 123 ? 36.659 49.568 9.680 1.00 14.16 99 HIS A C 1
ATOM 763 O O . HIS A 1 123 ? 35.967 48.597 10.017 1.00 14.26 99 HIS A O 1
ATOM 770 N N . THR A 1 124 ? 36.821 49.954 8.422 1.00 14.09 100 THR A N 1
ATOM 771 C CA . THR A 1 124 ? 36.174 49.265 7.319 1.00 15.16 100 THR A CA 1
ATOM 772 C C . THR A 1 124 ? 37.166 48.887 6.240 1.00 16.85 100 THR A C 1
ATOM 773 O O . THR A 1 124 ? 38.370 49.162 6.336 1.00 17.52 100 THR A O 1
ATOM 777 N N . GLY A 1 125 ? 36.647 48.242 5.197 1.00 18.70 101 GLY A N 1
ATOM 778 C CA . GLY A 1 125 ? 37.466 47.889 4.056 1.00 20.23 101 GLY A CA 1
ATOM 779 C C . GLY A 1 125 ? 37.772 49.224 3.366 1.00 21.75 101 GLY A C 1
ATOM 780 O O . GLY A 1 125 ? 37.096 50.232 3.608 1.00 21.90 101 GLY A O 1
ATOM 781 N N . PRO A 1 126 ? 38.794 49.252 2.503 1.00 23.54 102 PRO A N 1
ATOM 782 C CA . PRO A 1 126 ? 39.159 50.496 1.814 1.00 24.57 102 PRO A CA 1
ATOM 783 C C . PRO A 1 126 ? 38.003 51.205 1.099 1.00 24.99 102 PRO A C 1
ATOM 784 O O . PRO A 1 126 ? 37.257 50.571 0.350 1.00 25.60 102 PRO A O 1
ATOM 788 N N . GLY A 1 127 ? 37.869 52.510 1.353 1.00 25.15 103 GLY A N 1
ATOM 789 C CA . GLY A 1 127 ? 36.830 53.347 0.745 1.00 25.95 103 GLY A CA 1
ATOM 790 C C . GLY A 1 127 ? 35.371 53.110 1.111 1.00 25.40 103 GLY A C 1
ATOM 791 O O . GLY A 1 127 ? 34.476 53.663 0.465 1.00 26.86 103 GLY A O 1
ATOM 792 N N . ALA A 1 128 ? 35.112 52.309 2.145 1.00 22.07 104 ALA A N 1
ATOM 793 C CA . ALA A 1 128 ? 33.732 52.035 2.529 1.00 21.31 104 ALA A CA 1
ATOM 794 C C . ALA A 1 128 ? 33.241 52.875 3.698 1.00 20.35 104 ALA A C 1
ATOM 795 O O . ALA A 1 128 ? 32.049 52.890 3.969 1.00 20.24 104 ALA A O 1
ATOM 797 N N . ALA A 1 129 ? 34.139 53.594 4.355 1.00 19.86 105 ALA A N 1
ATOM 798 C CA . ALA A 1 129 ? 33.753 54.367 5.554 1.00 19.67 105 ALA A CA 1
ATOM 799 C C . ALA A 1 129 ? 32.700 55.442 5.340 1.00 21.42 105 ALA A C 1
ATOM 800 O O . ALA A 1 129 ? 31.776 55.563 6.151 1.00 20.96 105 ALA A O 1
ATOM 802 N N A GLN A 1 130 ? 32.845 56.193 4.251 0.50 23.83 106 GLN A N 1
ATOM 803 N N B GLN A 1 130 ? 32.832 56.238 4.287 0.50 23.74 106 GLN A N 1
ATOM 804 C CA A GLN A 1 130 ? 31.907 57.260 3.899 0.50 25.52 106 GLN A CA 1
ATOM 805 C CA B GLN A 1 130 ? 31.846 57.298 4.040 0.50 25.21 106 GLN A CA 1
ATOM 806 C C A GLN A 1 130 ? 30.477 56.760 3.764 0.50 25.73 106 GLN A C 1
ATOM 807 C C B GLN A 1 130 ? 30.438 56.754 3.784 0.50 25.65 106 GLN A C 1
ATOM 808 O O A GLN A 1 130 ? 29.547 57.364 4.301 0.50 26.65 106 GLN A O 1
ATOM 809 O O B GLN A 1 130 ? 29.464 57.342 4.256 0.50 26.68 106 GLN A O 1
ATOM 820 N N . LEU A 1 131 ? 30.317 55.655 3.048 1.00 26.71 107 LEU A N 1
ATOM 821 C CA . LEU A 1 131 ? 29.001 55.062 2.791 1.00 27.55 107 LEU A CA 1
ATOM 822 C C . LEU A 1 131 ? 28.337 54.581 4.092 1.00 26.44 107 LEU A C 1
ATOM 823 O O . LEU A 1 131 ? 27.152 54.810 4.341 1.00 27.42 107 LEU A O 1
ATOM 828 N N . ILE A 1 132 ? 29.114 53.913 4.926 1.00 23.52 108 ILE A N 1
ATOM 829 C CA . ILE A 1 132 ? 28.607 53.413 6.201 1.00 22.48 108 ILE A CA 1
ATOM 830 C C . ILE A 1 132 ? 28.282 54.572 7.146 1.00 22.47 108 ILE A C 1
ATOM 831 O O . ILE A 1 132 ? 27.308 54.527 7.891 1.00 22.03 108 ILE A O 1
ATOM 836 N N . ALA A 1 133 ? 29.088 55.625 7.102 1.00 22.90 109 ALA A N 1
ATOM 837 C CA . ALA A 1 133 ? 28.856 56.781 7.964 1.00 24.39 109 ALA A CA 1
ATOM 838 C C . ALA A 1 133 ? 27.556 57.492 7.590 1.00 26.32 109 ALA A C 1
ATOM 839 O O . ALA A 1 133 ? 26.853 58.004 8.475 1.00 26.72 109 ALA A O 1
ATOM 841 N N . ARG A 1 134 ? 27.239 57.508 6.296 1.00 28.96 110 ARG A N 1
ATOM 842 C CA . ARG A 1 134 ? 26.026 58.164 5.802 1.00 31.18 110 ARG A CA 1
ATOM 843 C C . ARG A 1 134 ? 24.851 57.500 6.549 1.00 31.51 110 ARG A C 1
ATOM 844 O O . ARG A 1 134 ? 23.996 58.182 7.119 1.00 32.40 110 ARG A O 1
ATOM 852 N N . MET A 1 135 ? 24.836 56.169 6.576 1.00 31.32 111 MET A N 1
ATOM 853 C CA . MET A 1 135 ? 23.784 55.400 7.255 1.00 31.19 111 MET A CA 1
ATOM 854 C C . MET A 1 135 ? 23.723 55.670 8.758 1.00 29.69 111 MET A C 1
ATOM 855 O O . MET A 1 135 ? 22.648 55.895 9.317 1.00 29.62 111 MET A O 1
ATOM 860 N N . LEU A 1 136 ? 24.871 55.666 9.416 1.00 27.18 112 LEU A N 1
ATOM 861 C CA . LEU A 1 136 ? 24.920 55.902 10.854 1.00 26.43 112 LEU A CA 1
ATOM 862 C C . LEU A 1 136 ? 24.470 57.282 11.303 1.00 26.77 112 LEU A C 1
ATOM 863 O O . LEU A 1 136 ? 23.755 57.410 12.289 1.00 26.58 112 LEU A O 1
ATOM 868 N N A ASP A 1 137 ? 24.854 58.303 10.548 0.50 27.03 113 ASP A N 1
ATOM 869 N N B ASP A 1 137 ? 24.904 58.338 10.621 0.50 26.79 113 ASP A N 1
ATOM 870 C CA A ASP A 1 137 ? 24.481 59.659 10.904 0.50 27.32 113 ASP A CA 1
ATOM 871 C CA B ASP A 1 137 ? 24.487 59.674 11.053 0.50 26.92 113 ASP A CA 1
ATOM 872 C C A ASP A 1 137 ? 22.978 59.892 10.621 0.50 27.74 113 ASP A C 1
ATOM 873 C C B ASP A 1 137 ? 22.961 59.780 10.926 0.50 27.07 113 ASP A C 1
ATOM 874 O O A ASP A 1 137 ? 22.409 60.895 11.055 0.50 28.75 113 ASP A O 1
ATOM 875 O O B ASP A 1 137 ? 22.312 60.422 11.758 0.50 27.08 113 ASP A O 1
ATOM 884 N N A SER A 1 138 ? 22.327 58.967 9.907 0.50 27.59 114 SER A N 1
ATOM 885 N N B SER A 1 138 ? 22.403 59.130 9.900 0.50 27.16 114 SER A N 1
ATOM 886 C CA A SER A 1 138 ? 20.894 59.109 9.638 0.50 27.85 114 SER A CA 1
ATOM 887 C CA B SER A 1 138 ? 20.954 59.122 9.654 0.50 27.71 114 SER A CA 1
ATOM 888 C C A SER A 1 138 ? 20.130 58.596 10.870 0.50 26.91 114 SER A C 1
ATOM 889 C C B SER A 1 138 ? 20.162 58.619 10.878 0.50 26.80 114 SER A C 1
ATOM 890 O O A SER A 1 138 ? 18.983 58.982 11.099 0.50 27.09 114 SER A O 1
ATOM 891 O O B SER A 1 138 ? 19.027 59.038 11.104 0.50 27.00 114 SER A O 1
ATOM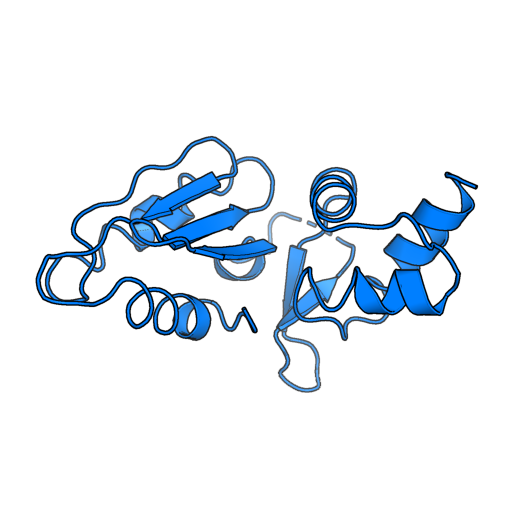 896 N N . LEU A 1 139 ? 20.756 57.710 11.650 1.00 25.16 115 LEU A N 1
ATOM 897 C CA . LEU A 1 139 ? 20.118 57.172 12.869 1.00 24.06 115 LEU A CA 1
ATOM 898 C C . LEU A 1 139 ? 19.877 58.331 13.831 1.00 23.29 115 LEU A C 1
ATOM 899 O O . LEU A 1 139 ? 18.870 58.361 14.531 1.00 23.67 115 LEU A O 1
ATOM 904 N N . GLY A 1 140 ? 20.808 59.276 13.875 1.00 21.83 116 GLY A N 1
ATOM 905 C CA . GLY A 1 140 ? 20.649 60.460 14.711 1.00 20.27 116 GLY A CA 1
ATOM 906 C C . GLY A 1 140 ? 20.702 60.465 16.224 1.00 19.37 116 GLY A C 1
ATOM 907 O O . GLY A 1 140 ? 20.958 59.456 16.875 1.00 17.77 116 GLY A O 1
ATOM 908 N N . LYS A 1 141 ? 20.433 61.652 16.763 1.00 19.09 117 LYS A N 1
ATOM 909 C CA . LYS A 1 141 ? 20.460 61.907 18.207 1.00 19.10 117 LYS A CA 1
ATOM 910 C C . LYS A 1 141 ? 19.539 61.047 19.018 1.00 19.97 117 LYS A C 1
ATOM 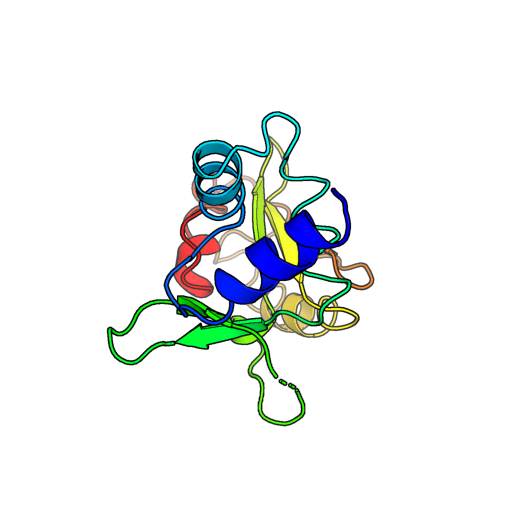911 O O . LYS A 1 141 ? 19.870 60.686 20.144 1.00 20.02 117 LYS A O 1
ATOM 917 N N . SER A 1 142 ? 18.377 60.709 18.468 1.00 20.31 118 SER A N 1
ATOM 918 C CA . SER A 1 142 ? 17.414 59.887 19.193 1.00 21.79 118 SER A CA 1
ATOM 919 C C . SER A 1 142 ? 17.943 58.478 19.482 1.00 21.63 118 SER A C 1
ATOM 920 O O . SER A 1 142 ? 17.431 57.797 20.367 1.00 23.51 118 SER A O 1
ATOM 923 N N A GLU A 1 143 ? 18.951 58.057 18.718 0.70 20.68 119 GLU A N 1
ATOM 924 N N B GLU A 1 143 ? 18.951 58.054 18.720 0.30 20.75 119 GLU A N 1
ATOM 925 C CA A GLU A 1 143 ? 19.602 56.753 18.870 0.70 20.84 119 GLU A CA 1
ATOM 926 C CA B GLU A 1 143 ? 19.587 56.750 18.898 0.30 20.67 119 GLU A CA 1
ATOM 927 C C A GLU A 1 143 ? 20.956 56.907 19.575 0.70 19.54 119 GLU A C 1
ATOM 928 C C B GLU A 1 143 ? 20.948 56.902 19.587 0.30 19.46 119 GLU A C 1
ATOM 929 O O A GLU A 1 143 ? 21.747 55.964 19.624 0.70 20.58 119 GLU A O 1
ATOM 930 O O B GLU A 1 143 ? 21.732 55.954 19.639 0.30 19.84 119 GLU A O 1
ATOM 941 N N . GLY A 1 144 ? 21.219 58.098 20.110 1.00 18.86 120 GLY A N 1
ATOM 942 C CA . GLY A 1 144 ? 22.472 58.380 20.816 1.00 17.48 120 GLY A CA 1
ATOM 943 C C . GLY A 1 144 ? 23.664 58.817 19.992 1.00 16.75 120 GLY A C 1
ATOM 944 O O . GLY A 1 144 ? 24.765 58.960 20.526 1.00 15.91 120 GLY A O 1
ATOM 945 N N . ILE A 1 145 ? 23.452 59.045 18.703 1.00 15.48 121 ILE A N 1
ATOM 946 C CA . ILE A 1 145 ? 24.505 59.465 17.802 1.00 14.88 121 ILE A CA 1
ATOM 947 C C . ILE A 1 145 ? 24.439 60.967 17.571 1.00 15.04 121 ILE A C 1
ATOM 948 O O . ILE A 1 145 ? 23.571 61.452 16.837 1.00 16.45 121 ILE A O 1
ATOM 953 N N . LEU A 1 146 ? 25.345 61.710 18.202 1.00 13.79 122 LEU A N 1
ATOM 954 C CA . LEU A 1 146 ? 25.381 63.162 18.026 1.00 13.93 122 LEU A CA 1
ATOM 955 C C . LEU A 1 146 ? 25.919 63.508 16.639 1.00 14.00 122 LEU A C 1
ATOM 956 O O . LEU A 1 146 ? 25.477 64.467 16.013 1.00 14.92 122 LEU A O 1
ATOM 961 N N . GLY A 1 147 ? 26.883 62.726 16.162 1.00 13.46 123 GLY A N 1
ATOM 962 C CA . GLY A 1 147 ? 27.437 62.972 14.852 1.00 13.88 123 GLY A CA 1
ATOM 963 C C . GLY A 1 147 ? 28.424 61.900 14.467 1.00 13.86 123 GLY A C 1
ATOM 964 O O . GLY A 1 147 ? 28.948 61.185 15.313 1.00 13.82 123 GLY A O 1
ATOM 965 N N . VAL A 1 148 ? 28.661 61.808 13.164 1.00 14.75 124 VAL A N 1
ATOM 966 C CA . VAL A 1 148 ? 29.578 60.852 12.609 1.00 16.11 124 VAL A CA 1
ATOM 967 C C . VAL A 1 148 ? 30.391 61.488 11.492 1.00 16.64 124 VAL A C 1
ATOM 968 O O . VAL A 1 148 ? 29.846 62.229 10.657 1.00 16.98 124 VAL A O 1
ATOM 972 N N A VAL A 1 149 ? 31.689 61.212 11.491 0.60 15.89 125 VAL A N 1
ATOM 973 N N B VAL A 1 149 ? 31.700 61.233 11.484 0.40 16.42 125 VAL A N 1
ATOM 974 C CA A VAL A 1 149 ? 32.595 61.697 10.469 0.60 16.84 125 VAL A CA 1
ATOM 975 C CA B VAL A 1 149 ? 32.583 61.743 10.435 0.40 17.63 125 VAL A CA 1
ATOM 976 C C A VAL A 1 149 ? 33.463 60.527 10.039 0.60 16.98 125 VAL A C 1
ATOM 977 C C B VAL A 1 149 ? 33.469 60.568 10.037 0.40 17.53 125 VAL A C 1
ATOM 978 O O A VAL A 1 149 ? 33.919 59.744 10.858 0.60 16.01 125 VAL A O 1
ATOM 979 O O B VAL A 1 149 ? 33.947 59.826 10.886 0.40 16.75 125 VAL A O 1
ATOM 986 N N . ALA A 1 150 ? 33.681 60.401 8.739 1.00 18.65 126 ALA A N 1
ATOM 987 C CA . ALA A 1 150 ? 34.495 59.316 8.239 1.00 19.58 126 ALA A CA 1
ATOM 988 C C . ALA A 1 150 ? 35.654 59.783 7.391 1.00 21.13 126 ALA A C 1
ATOM 989 O O . ALA A 1 150 ? 35.600 60.832 6.744 1.00 22.17 126 ALA A O 1
ATOM 991 N N . GLY A 1 151 ? 36.700 58.966 7.432 1.00 22.10 127 GLY A N 1
ATOM 992 C CA . GLY A 1 151 ? 37.919 59.142 6.674 1.00 23.71 127 GLY A CA 1
ATOM 993 C C . GLY A 1 151 ? 37.754 58.077 5.602 1.00 24.49 127 GLY A C 1
ATOM 994 O O . GLY A 1 151 ? 36.625 57.670 5.305 1.00 25.46 127 GLY A O 1
ATOM 995 N N . ASP A 1 152 ? 38.840 57.577 5.028 1.00 24.94 128 ASP A N 1
ATOM 996 C CA . ASP A 1 152 ? 38.710 56.570 3.977 1.00 25.00 128 ASP A CA 1
ATOM 997 C C . ASP A 1 152 ? 38.202 55.216 4.463 1.00 22.71 128 ASP A C 1
ATOM 998 O O . ASP A 1 152 ? 37.338 54.605 3.831 1.00 22.33 128 ASP A O 1
ATOM 1003 N N . ASP A 1 153 ? 38.756 54.733 5.567 1.00 20.59 129 ASP A N 1
ATOM 1004 C CA . ASP A 1 153 ? 38.343 53.435 6.094 1.00 18.92 129 ASP A CA 1
ATOM 1005 C C . ASP A 1 153 ? 38.145 53.452 7.603 1.00 16.03 129 ASP A C 1
ATOM 1006 O O . ASP A 1 153 ? 38.148 52.401 8.248 1.00 15.46 129 ASP A O 1
ATOM 1011 N N . THR A 1 154 ? 37.956 54.650 8.152 1.00 15.79 130 THR A N 1
ATOM 1012 C CA . THR A 1 154 ? 37.769 54.842 9.579 1.00 14.64 130 THR A CA 1
ATOM 1013 C C . THR A 1 154 ? 36.582 55.759 9.804 1.00 14.35 130 THR A C 1
ATOM 1014 O O . THR A 1 154 ? 36.408 56.729 9.073 1.00 15.55 130 THR A O 1
ATOM 1018 N N . ILE A 1 155 ? 35.781 55.449 10.815 1.00 13.29 131 ILE A N 1
ATOM 1019 C CA . ILE A 1 155 ? 34.606 56.240 11.168 1.00 13.12 131 ILE A CA 1
ATOM 1020 C C . ILE A 1 155 ? 34.635 56.599 12.653 1.00 12.90 131 ILE A C 1
ATOM 1021 O O . ILE A 1 155 ? 34.881 5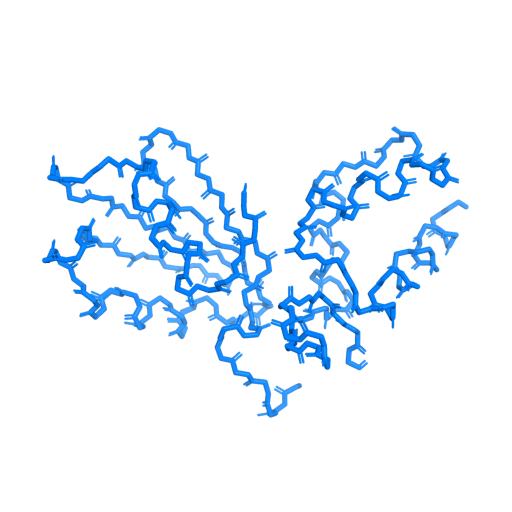5.730 13.483 1.00 12.72 131 ILE A O 1
ATOM 1026 N N . PHE A 1 156 ? 34.423 57.884 12.953 1.00 12.48 132 PHE A N 1
ATOM 1027 C CA . PHE A 1 156 ? 34.347 58.354 14.331 1.00 12.32 132 PHE A CA 1
ATOM 1028 C C . PHE A 1 156 ? 32.876 58.654 14.613 1.00 12.91 132 PHE A C 1
ATOM 1029 O O . PHE A 1 156 ? 32.254 59.433 13.889 1.00 13.68 132 PHE A O 1
ATOM 1037 N N . ILE A 1 157 ? 32.336 58.053 15.669 1.00 12.57 133 ILE A N 1
ATOM 1038 C CA . ILE A 1 157 ? 30.953 58.258 16.074 1.00 13.02 133 ILE A CA 1
ATOM 1039 C C . ILE A 1 157 ? 31.022 58.882 17.466 1.00 12.50 133 ILE A C 1
ATOM 1040 O O . ILE A 1 157 ? 31.582 58.284 18.414 1.00 13.22 133 ILE A O 1
ATOM 1045 N N . THR A 1 158 ? 30.448 60.077 17.631 1.00 12.43 134 THR A N 1
ATOM 1046 C CA . THR A 1 158 ? 30.478 60.742 18.935 1.00 12.73 134 THR A CA 1
ATOM 1047 C C . THR A 1 158 ? 29.075 60.660 19.551 1.00 12.91 134 THR A C 1
ATOM 1048 O O . THR A 1 158 ? 28.083 60.925 18.881 1.00 13.28 134 THR A O 1
ATOM 1052 N N . PRO A 1 159 ? 28.988 60.299 20.828 1.00 13.44 135 PRO A N 1
ATOM 1053 C CA . PRO A 1 159 ? 27.684 60.152 21.467 1.00 13.82 135 PRO A CA 1
ATOM 1054 C C . PRO A 1 159 ? 27.006 61.398 21.983 1.00 13.78 135 PRO A C 1
ATOM 1055 O O . PRO A 1 159 ? 27.647 62.414 22.249 1.00 13.64 135 PRO A O 1
ATOM 1059 N N . THR A 1 160 ? 25.687 61.331 22.113 1.00 14.21 136 THR A N 1
ATOM 1060 C CA . THR A 1 160 ? 24.966 62.444 22.700 1.00 14.49 136 THR A CA 1
ATOM 1061 C C . THR A 1 160 ? 25.237 62.348 24.221 1.00 15.37 136 THR A C 1
ATOM 1062 O O . THR A 1 160 ? 25.746 61.325 24.718 1.00 15.85 136 THR A O 1
ATOM 1066 N N . LEU A 1 161 ? 24.898 63.404 24.951 1.00 15.71 137 LEU A N 1
ATOM 1067 C CA . LEU A 1 161 ? 25.089 63.438 26.402 1.00 17.26 137 LEU A CA 1
ATOM 1068 C C . LEU A 1 161 ? 24.184 62.444 27.129 1.00 19.02 137 LEU A C 1
ATOM 1069 O O . LEU A 1 161 ? 24.380 62.194 28.315 1.00 20.67 137 LEU A O 1
ATOM 1074 N N . THR A 1 162 ? 23.201 61.885 26.418 1.00 20.01 138 THR A N 1
ATOM 1075 C CA . THR A 1 162 ? 22.245 60.940 26.989 1.00 23.12 138 THR A CA 1
ATOM 1076 C C . THR A 1 162 ? 22.556 59.454 26.808 1.00 22.82 138 THR A C 1
ATOM 1077 O O . THR A 1 162 ? 21.736 58.602 27.172 1.00 25.21 138 THR A O 1
ATOM 1081 N N . ILE A 1 163 ? 23.715 59.132 26.249 1.00 20.74 139 ILE A N 1
ATOM 1082 C CA . ILE A 1 163 ? 24.088 57.736 26.087 1.00 20.45 139 ILE A CA 1
ATOM 1083 C C . ILE A 1 163 ? 25.563 57.647 26.412 1.00 19.93 139 ILE A C 1
ATOM 1084 O O . ILE A 1 163 ? 26.342 58.555 26.117 1.00 18.94 139 ILE A O 1
ATOM 1089 N N A THR A 1 164 ? 25.959 56.546 27.041 0.50 20.98 140 THR A N 1
ATOM 1090 N N B THR A 1 164 ? 25.951 56.555 27.043 0.50 21.35 140 THR A N 1
ATOM 1091 C CA A THR A 1 164 ? 27.346 56.341 27.390 0.50 20.90 140 THR A CA 1
ATOM 1092 C CA B THR A 1 164 ? 27.330 56.349 27.384 0.50 21.62 140 THR A CA 1
ATOM 1093 C C A THR A 1 164 ? 28.083 55.836 26.162 0.50 20.39 140 THR A C 1
ATOM 1094 C C B THR A 1 164 ? 28.082 55.823 26.166 0.50 20.77 140 THR A C 1
ATOM 1095 O O A THR A 1 164 ? 27.475 55.264 25.256 0.50 19.68 140 THR A O 1
ATOM 1096 O O B THR A 1 164 ? 27.482 55.226 25.270 0.50 20.08 140 THR A O 1
ATOM 1103 N N . THR A 1 165 ? 29.390 56.052 26.130 1.00 20.85 141 THR A N 1
ATOM 1104 C CA . THR A 1 165 ? 30.199 55.580 25.019 1.00 20.55 141 THR A CA 1
ATOM 1105 C C . THR A 1 165 ? 30.092 54.043 25.007 1.00 21.51 141 THR A C 1
ATOM 1106 O O . THR A 1 165 ? 30.021 53.450 23.938 1.00 20.25 141 THR A O 1
ATOM 1110 N N A GLU A 1 166 ? 30.086 53.392 26.172 0.50 22.58 142 GLU A N 1
ATOM 1111 N N B GLU A 1 166 ? 30.064 53.431 26.190 0.50 22.38 142 GLU A N 1
ATOM 1112 C CA A GLU A 1 166 ? 29.969 51.923 26.181 0.50 23.57 142 GLU A CA 1
ATOM 1113 C CA B GLU A 1 166 ? 29.947 51.981 26.304 0.50 23.30 142 GLU A CA 1
ATOM 1114 C C A GLU A 1 166 ? 28.617 51.436 25.665 0.50 23.33 142 GLU A C 1
ATOM 1115 C C B GLU A 1 166 ? 28.642 51.457 25.704 0.50 23.13 142 GLU A C 1
ATOM 1116 O O A GLU A 1 166 ? 28.565 50.429 24.960 0.50 23.27 142 GLU A O 1
ATOM 1117 O O B GLU A 1 166 ? 28.650 50.462 24.982 0.50 23.04 142 GLU A O 1
ATOM 1128 N N . GLN A 1 167 ? 27.527 52.125 25.999 1.00 22.99 143 GLN A N 1
ATOM 1129 C CA . GLN A 1 167 ? 26.219 51.700 25.493 1.00 23.87 143 GLN A CA 1
ATOM 1130 C C . GLN A 1 167 ? 26.154 51.933 23.990 1.00 21.32 143 GLN A C 1
ATOM 1131 O O . GLN A 1 167 ? 25.587 51.121 23.251 1.00 22.00 143 GLN A O 1
ATOM 1137 N N . LEU A 1 168 ? 26.720 53.050 23.531 1.00 19.94 144 LEU A N 1
ATOM 1138 C CA . LEU A 1 168 ? 26.725 53.337 22.104 1.00 18.47 144 LEU A CA 1
ATOM 1139 C C . LEU A 1 168 ? 27.544 52.243 21.419 1.00 17.91 144 LEU A C 1
ATOM 1140 O O . LEU A 1 168 ? 27.148 51.731 20.356 1.00 17.62 144 LEU A O 1
ATOM 1145 N N . PHE A 1 169 ? 28.687 51.915 22.019 1.00 17.57 145 PHE A N 1
ATOM 1146 C CA . PHE A 1 169 ? 29.563 50.855 21.502 1.00 17.11 145 PHE A CA 1
ATOM 1147 C C . PHE A 1 169 ? 28.788 49.551 21.364 1.00 18.84 145 PHE A C 1
ATOM 1148 O O . PHE A 1 169 ? 28.840 48.903 20.326 1.00 18.40 145 PHE A O 1
ATOM 1156 N N A LYS A 1 170 ? 28.086 49.170 22.424 0.50 20.33 146 LYS A N 1
ATOM 1157 N N B LYS A 1 170 ? 28.052 49.166 22.406 0.50 20.34 146 LYS A N 1
ATOM 1158 C CA A LYS A 1 170 ? 27.304 47.937 22.417 0.50 22.08 146 LYS A CA 1
ATOM 1159 C CA B LYS A 1 170 ? 27.259 47.929 22.345 0.50 21.98 146 LYS A CA 1
ATOM 1160 C C A LYS A 1 170 ? 26.218 47.953 21.346 0.50 21.87 146 LYS A C 1
ATOM 1161 C C B LYS A 1 170 ? 26.215 48.003 21.229 0.50 21.89 146 LYS A C 1
ATOM 1162 O O A LYS A 1 170 ? 25.964 46.935 20.711 0.50 22.54 146 LYS A O 1
ATOM 1163 O O B LYS A 1 170 ? 26.059 47.056 20.464 0.50 22.28 146 LYS A O 1
ATOM 1174 N N A SER A 1 171 ? 25.588 49.104 21.131 0.50 21.31 147 SER A N 1
ATOM 1175 N N B SER A 1 171 ? 25.512 49.128 21.122 0.50 21.52 147 SER A N 1
ATOM 1176 C CA A SER A 1 171 ? 24.540 49.208 20.119 0.50 21.41 147 SER A CA 1
ATOM 1177 C CA B SER A 1 171 ? 24.492 49.271 20.087 0.50 21.81 147 SER A CA 1
ATOM 1178 C C A SER A 1 171 ? 25.102 49.093 18.713 0.50 19.92 147 SER A C 1
ATOM 1179 C C B SER A 1 171 ? 25.079 49.130 18.694 0.50 20.10 147 SER A C 1
ATOM 1180 O O A SER A 1 171 ? 24.501 48.450 17.853 0.50 20.32 147 SER A O 1
ATOM 1181 O O B SER A 1 171 ? 24.475 48.500 17.825 0.50 20.50 147 SER A O 1
ATOM 1186 N N . VAL A 1 172 ? 26.252 49.724 18.488 1.00 18.17 148 VAL A N 1
ATOM 1187 C CA . VAL A 1 172 ? 26.926 49.681 17.191 1.00 17.49 148 VAL A CA 1
ATOM 1188 C C . VAL A 1 172 ? 27.391 48.247 16.915 1.00 17.24 148 VAL A C 1
ATOM 1189 O O . VAL A 1 172 ? 27.257 47.756 15.788 1.00 17.54 148 VAL A O 1
ATOM 1193 N N . CYS A 1 173 ? 27.931 47.578 17.930 1.00 17.87 149 CYS A N 1
ATOM 1194 C CA . CYS A 1 173 ? 28.343 46.180 17.774 1.00 19.09 149 CYS A CA 1
ATOM 1195 C C . CYS A 1 173 ? 27.139 45.317 17.398 1.00 20.68 149 CYS A C 1
ATOM 1196 O O . CYS A 1 173 ? 27.265 44.422 16.573 1.00 21.42 149 CYS A O 1
ATOM 1199 N N . GLU A 1 174 ? 25.980 45.582 17.996 1.00 22.14 150 GLU A N 1
ATOM 1200 C CA . GLU A 1 174 ? 24.761 44.817 17.678 1.00 24.59 150 GLU A CA 1
ATOM 1201 C C . GLU A 1 174 ? 24.312 45.077 16.242 1.00 23.89 150 GLU A C 1
ATOM 1202 O O . GLU A 1 174 ? 23.957 44.138 15.523 1.00 24.78 150 GLU A O 1
ATOM 1208 N N . LEU A 1 175 ? 24.323 46.344 15.826 1.00 22.55 151 LEU A N 1
ATOM 1209 C CA . LEU A 1 175 ? 23.928 46.700 14.466 1.00 23.12 151 LEU A CA 1
ATOM 1210 C C . LEU A 1 175 ? 24.783 45.965 13.440 1.00 22.37 151 LEU A C 1
ATOM 1211 O O . LEU A 1 175 ? 24.269 45.425 12.454 1.00 23.81 151 LEU A O 1
ATOM 1216 N N . PHE A 1 176 ? 26.095 45.931 13.668 1.00 20.96 152 PHE A N 1
ATOM 1217 C CA . PHE A 1 176 ? 27.000 45.265 12.737 1.00 20.46 152 PHE A CA 1
ATOM 1218 C C . PHE A 1 176 ? 27.334 43.815 13.074 1.00 21.34 152 PHE A C 1
ATOM 1219 O O . PHE A 1 176 ? 28.106 43.182 12.355 1.00 21.52 152 PHE A O 1
ATOM 1227 N N . GLU A 1 177 ? 26.739 43.299 14.148 1.00 22.21 153 GLU A N 1
ATOM 1228 C CA . GLU A 1 177 ? 26.962 41.932 14.605 1.00 23.69 153 GLU A CA 1
ATOM 1229 C C . GLU A 1 177 ? 28.460 41.655 14.709 1.00 22.56 153 GLU A C 1
ATOM 1230 O O . GLU A 1 177 ? 28.981 40.685 14.145 1.00 22.56 153 GLU A O 1
ATOM 1236 N N . TYR A 1 178 ? 29.138 42.529 15.446 1.00 21.86 154 TYR A N 1
ATOM 1237 C CA . TYR A 1 178 ? 30.576 42.415 15.660 1.00 22.00 154 TYR A CA 1
ATOM 1238 C C . TYR A 1 178 ? 30.840 42.138 17.132 1.00 24.55 154 TYR A C 1
ATOM 1239 O O . TYR A 1 178 ? 30.395 42.888 17.986 1.00 26.28 154 TYR A O 1
ATOM 1248 N N . ALA A 1 179 ? 31.574 41.070 17.423 1.00 27.63 155 ALA A N 1
ATOM 1249 C CA . ALA A 1 179 ? 31.890 40.709 18.804 1.00 30.20 155 ALA A CA 1
ATOM 1250 C C . ALA A 1 179 ? 33.051 41.565 19.289 1.00 30.61 155 ALA A C 1
ATOM 1251 O O . ALA A 1 179 ? 34.170 41.078 19.440 1.00 31.88 155 ALA A O 1
ATOM 1253 N N . GLY A 1 180 ? 32.780 42.841 19.541 1.00 31.10 156 GLY A N 1
ATOM 1254 C CA . GLY A 1 180 ? 33.808 43.777 19.990 1.00 31.00 156 GLY A CA 1
ATOM 1255 C C . GLY A 1 180 ? 34.243 43.651 21.437 1.00 32.45 156 GLY A C 1
ATOM 1256 O O . GLY A 1 180 ? 35.288 44.213 21.790 1.00 32.29 156 GLY A O 1
#

Radius of gyration: 15.47 Å; Cα contacts (8 Å, |Δi|>4): 262; chains: 1; bounding box: 41×35×34 Å

Nearest PDB structures (foldseek):
  3v4g-assembly1_A  TM=1.007E+00  e=1.622E-30  Vibrio vulnificus YJ016
  1xxa-assembly1_D  TM=9.617E-01  e=3.512E-09  Escherichia coli K-12
  1aoy-assembly1_A  TM=9.100E-01  e=2.005E-07  Escherichia coli K-12
  5cj9-assembly1_A  TM=4.361E-01  e=6.439E-10  Halalkalibacterium halodurans C-125
  1b4b-assembly1_A  TM=8.471E-01  e=9.417E-06  Geobacillus stearothermophilus

CATH classification: 1.10.10.10 (+1 more: 3.30.1360.40)

Secondary structure (DSSP, 8-state):
-HHHHHHHHHHHHHHT---SHHHHHHHHHHTT-TT--HHHHHHHHHHTT-EEEE-TTS-EEEE---TT--TGGGEEEEEE-SS-EEEEESTT-HHHHHHHHHHH-GGGTEEEEEE-SSEEEEEE-TTS-HHHHHHHHHHHHT---